Protein AF-A0A6N6P1T4-F1 (afdb_monomer)

Mean predicted aligned error: 9.86 Å

Secondary structure (DSSP, 8-stat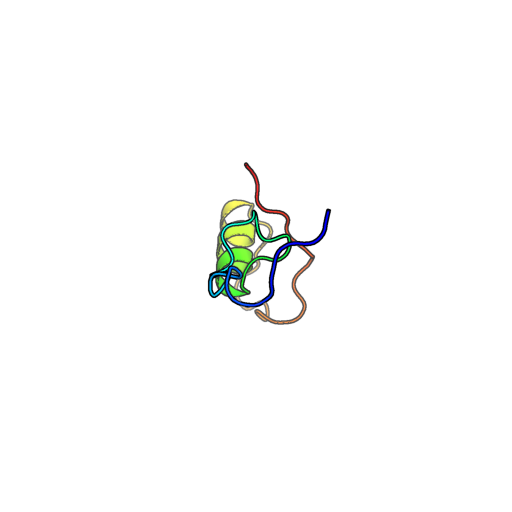e):
-PPPGG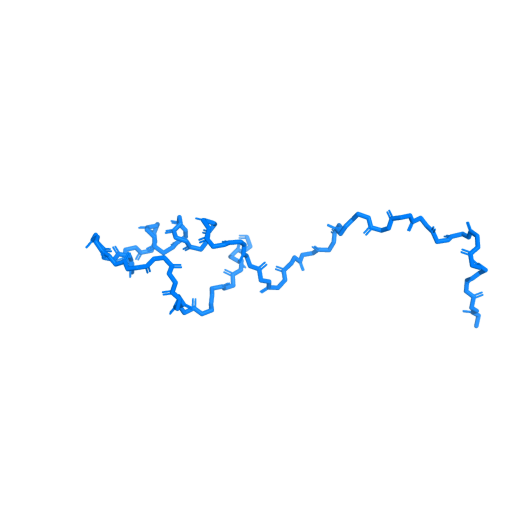G-------S--SS--HHHHHHHHHHTT---TT--SSS---PPPP-

Radius of gyration: 16.96 Å; Cα contacts (8 Å, |Δi|>4): 23; chains: 1; bounding box: 44×22×38 Å

pLDDT: mean 79.03, std 10.67, range [50.12, 90.75]

Sequence (51 aa):
MSKHNSLKSSTTVGGKRSVLKRFERVKLLKERGEWTAGRSPVGLPKTKHEA

Solvent-accessible surface area (backbone atoms only — not comparable to full-atom values): 3719 Å² total; per-residue (Å²): 142,82,82,60,80,88,76,61,68,85,76,71,82,82,64,90,66,83,68,66,56,66,68,58,47,52,52,52,30,48,77,70,67,74,50,61,90,90,60,70,84,67,90,70,78,92,58,72,84,81,132

Structure (mmCIF, N/CA/C/O backbone):
data_AF-A0A6N6P1T4-F1
#
_entry.id   AF-A0A6N6P1T4-F1
#
loop_
_atom_site.group_PDB
_atom_site.id
_atom_site.type_symbol
_atom_site.label_atom_id
_atom_site.label_alt_id
_atom_site.label_comp_id
_atom_site.label_asym_id
_atom_site.label_entity_id
_atom_site.label_seq_id
_atom_site.pdbx_PDB_ins_code
_atom_site.Cartn_x
_atom_site.Cartn_y
_atom_site.Cartn_z
_atom_site.occupancy
_atom_site.B_iso_or_equiv
_atom_site.auth_seq_id
_atom_site.auth_comp_id
_atom_site.auth_asym_id
_atom_site.auth_atom_id
_atom_site.pdbx_PDB_model_n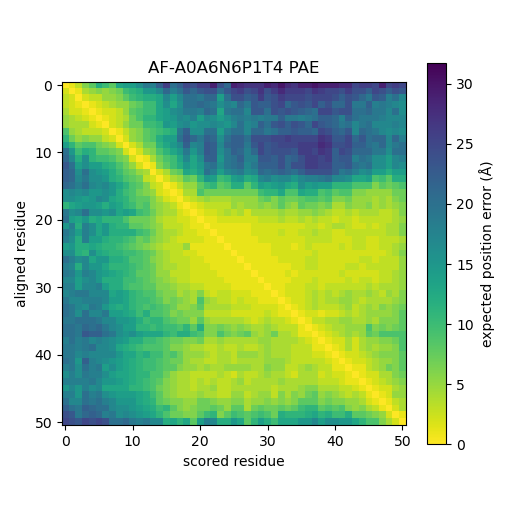um
ATOM 1 N N . MET A 1 1 ? 25.459 0.240 -30.205 1.00 50.12 1 MET A N 1
ATOM 2 C CA . MET A 1 1 ? 26.412 0.580 -29.123 1.00 50.12 1 MET A CA 1
ATOM 3 C C . MET A 1 1 ? 25.989 -0.158 -27.861 1.00 50.12 1 MET A C 1
ATOM 5 O O . MET A 1 1 ? 24.972 0.196 -27.284 1.00 50.12 1 MET A O 1
ATOM 9 N N . SER A 1 2 ? 26.690 -1.230 -27.487 1.00 72.06 2 SER A N 1
ATOM 10 C CA . SER A 1 2 ? 26.369 -2.039 -26.300 1.00 72.06 2 SER A CA 1
ATOM 11 C C . SER A 1 2 ? 27.339 -1.707 -25.167 1.00 72.06 2 SER A C 1
ATOM 13 O O . SER A 1 2 ? 28.530 -1.523 -25.413 1.00 72.06 2 SER A O 1
ATOM 15 N N . LYS A 1 3 ? 26.840 -1.596 -23.932 1.00 78.50 3 LYS A N 1
ATOM 16 C CA . LYS A 1 3 ? 27.651 -1.247 -22.757 1.00 78.50 3 LYS A CA 1
ATOM 17 C C . LYS A 1 3 ? 28.423 -2.482 -22.273 1.00 78.50 3 LYS A C 1
ATOM 19 O O . LYS A 1 3 ? 27.823 -3.532 -22.044 1.00 78.50 3 LYS A 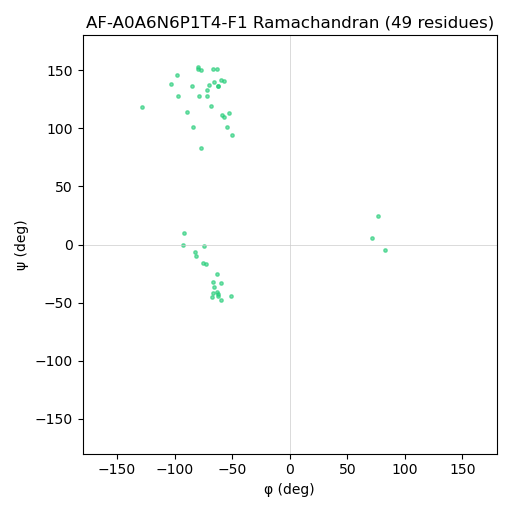O 1
ATOM 24 N N . HIS A 1 4 ? 29.742 -2.350 -22.114 1.00 82.12 4 HIS A N 1
ATOM 25 C CA . HIS A 1 4 ? 30.629 -3.422 -21.649 1.00 82.12 4 HIS A CA 1
ATOM 26 C C . HIS A 1 4 ? 30.191 -3.961 -20.276 1.00 82.12 4 HIS A C 1
ATOM 28 O O . HIS A 1 4 ? 29.761 -3.199 -19.408 1.00 82.12 4 HIS A O 1
ATOM 34 N N . ASN A 1 5 ? 30.286 -5.278 -20.077 1.00 68.44 5 ASN A N 1
ATOM 35 C CA . ASN A 1 5 ? 29.637 -5.987 -18.967 1.00 68.44 5 ASN A CA 1
ATOM 36 C C . ASN A 1 5 ? 30.144 -5.555 -17.575 1.00 68.44 5 ASN A C 1
ATOM 38 O O . ASN A 1 5 ? 29.398 -5.629 -16.605 1.00 68.44 5 ASN A O 1
ATOM 42 N N . SER A 1 6 ? 31.377 -5.044 -17.491 1.00 75.69 6 SER A N 1
ATOM 43 C CA . SER A 1 6 ? 31.982 -4.508 -16.261 1.00 75.69 6 SER A CA 1
ATOM 44 C C . SER A 1 6 ? 31.467 -3.122 -15.852 1.00 75.69 6 SER A C 1
ATOM 46 O O . SER A 1 6 ? 31.655 -2.712 -14.714 1.00 75.69 6 SER A O 1
ATOM 48 N N . LEU A 1 7 ? 30.807 -2.395 -16.761 1.00 71.25 7 LEU A N 1
ATOM 49 C CA . LEU A 1 7 ? 30.233 -1.065 -16.513 1.00 71.25 7 LEU A CA 1
ATOM 50 C C . LEU A 1 7 ? 28.763 -1.133 -16.061 1.00 71.25 7 LEU A C 1
ATOM 52 O O . LEU A 1 7 ? 28.064 -0.113 -16.042 1.00 71.25 7 LEU A O 1
ATOM 56 N N . LYS A 1 8 ? 28.262 -2.333 -15.751 1.00 68.19 8 LYS A N 1
ATOM 57 C CA . LYS A 1 8 ? 26.945 -2.538 -15.149 1.00 68.19 8 LYS A CA 1
ATOM 58 C C . LYS A 1 8 ? 27.091 -2.357 -13.639 1.00 68.19 8 LYS A C 1
ATOM 60 O O . LYS A 1 8 ? 27.563 -3.255 -12.951 1.00 68.19 8 LYS A O 1
ATOM 65 N N . SER A 1 9 ? 26.701 -1.193 -13.123 1.00 67.44 9 SER A N 1
ATOM 66 C CA . SER A 1 9 ? 26.503 -1.025 -11.683 1.00 67.44 9 SER A CA 1
ATOM 67 C C . SER A 1 9 ? 25.432 -2.014 -11.212 1.00 67.44 9 SER A C 1
ATOM 69 O O . SER A 1 9 ? 24.452 -2.250 -11.930 1.00 67.44 9 SER A O 1
ATOM 71 N N . SER A 1 10 ? 25.606 -2.606 -10.025 1.00 66.00 10 SER A N 1
ATOM 72 C CA . SER A 1 10 ? 24.551 -3.370 -9.354 1.00 66.00 10 SER A CA 1
ATOM 73 C C . SER A 1 10 ? 23.335 -2.453 -9.251 1.00 66.00 10 SER A C 1
ATOM 75 O O . SER A 1 10 ? 23.315 -1.487 -8.496 1.00 66.00 10 SER A O 1
ATOM 77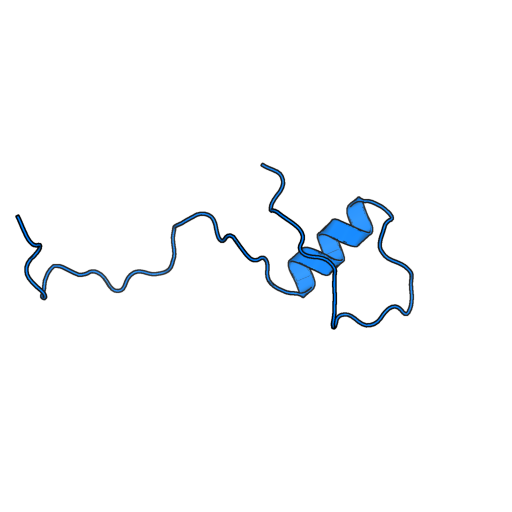 N N . THR A 1 11 ? 22.365 -2.648 -10.142 1.00 61.97 11 THR A N 1
ATOM 78 C CA . THR A 1 11 ? 21.290 -1.677 -10.337 1.00 61.97 11 THR A CA 1
ATOM 79 C C . THR A 1 11 ? 20.307 -1.844 -9.188 1.00 61.97 11 THR A C 1
ATOM 81 O O . THR A 1 11 ? 19.315 -2.561 -9.292 1.00 61.97 11 THR A O 1
ATOM 84 N N . THR A 1 12 ? 20.606 -1.212 -8.055 1.00 61.75 12 THR A N 1
ATOM 85 C CA . THR A 1 12 ? 19.646 -0.983 -6.982 1.00 61.75 12 THR A CA 1
ATOM 86 C C . THR A 1 12 ? 18.518 -0.176 -7.608 1.00 61.75 12 THR A C 1
ATOM 88 O O . THR A 1 12 ? 18.727 0.938 -8.078 1.00 61.75 12 THR A O 1
ATOM 91 N N . VAL A 1 13 ? 17.355 -0.808 -7.736 1.00 61.09 13 VAL A N 1
ATOM 92 C CA . VAL A 1 13 ? 16.184 -0.355 -8.496 1.00 61.09 13 VAL A CA 1
ATOM 93 C C . VAL A 1 13 ? 15.814 1.097 -8.146 1.00 61.09 13 VAL A C 1
ATOM 95 O O . VAL A 1 13 ? 15.086 1.340 -7.190 1.00 61.09 13 VAL A O 1
ATOM 98 N N . GLY A 1 14 ? 16.319 2.059 -8.924 1.00 60.69 14 GLY A N 1
ATOM 99 C CA . GLY A 1 14 ? 16.039 3.496 -8.788 1.00 60.69 14 GLY A CA 1
ATOM 100 C C . GLY A 1 14 ? 14.877 3.994 -9.657 1.00 60.69 14 GLY A C 1
ATOM 101 O O . GLY A 1 14 ? 14.548 5.175 -9.636 1.00 60.69 14 GLY A O 1
ATOM 102 N N . GLY A 1 15 ? 14.253 3.112 -10.445 1.00 68.31 15 GLY A N 1
ATOM 103 C CA . GLY A 1 15 ? 13.082 3.448 -11.257 1.00 68.31 15 GLY A CA 1
ATOM 104 C C . GLY A 1 15 ? 11.787 3.460 -10.441 1.00 68.31 15 GLY A C 1
ATOM 105 O O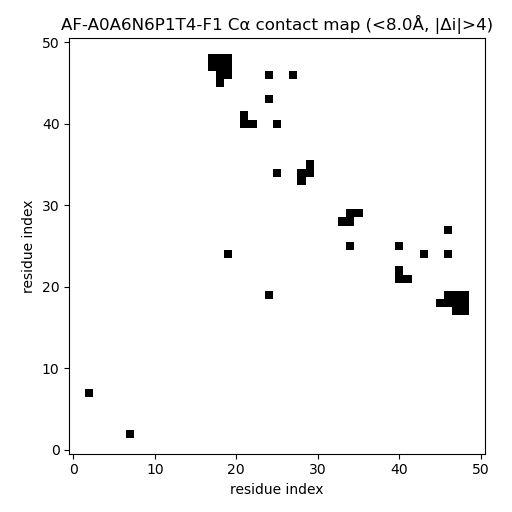 . GLY A 1 15 ? 11.646 2.700 -9.478 1.00 68.31 15 GLY A O 1
ATOM 106 N N . LYS A 1 16 ? 10.804 4.278 -10.858 1.00 66.25 16 LYS A N 1
ATOM 107 C CA . LYS A 1 16 ? 9.431 4.217 -10.325 1.00 66.25 16 LYS A CA 1
ATOM 108 C C . LYS A 1 16 ? 8.922 2.777 -10.444 1.00 66.25 16 LYS A C 1
ATOM 110 O O . LYS A 1 16 ? 8.756 2.254 -11.545 1.00 66.25 16 LYS A O 1
ATOM 115 N N . ARG A 1 17 ? 8.703 2.117 -9.304 1.00 74.44 17 ARG A N 1
ATOM 116 C CA . ARG A 1 17 ? 8.208 0.737 -9.267 1.00 74.44 17 ARG A CA 1
ATOM 117 C C . ARG A 1 17 ? 6.737 0.733 -9.678 1.00 74.44 17 ARG A C 1
ATOM 119 O O . ARG A 1 17 ? 5.928 1.449 -9.101 1.00 74.44 17 ARG A O 1
ATOM 126 N N . SER A 1 18 ? 6.384 -0.107 -10.647 1.00 72.38 18 SER A N 1
ATOM 127 C CA . SER A 1 18 ? 4.995 -0.281 -11.101 1.00 72.38 18 SER A CA 1
ATOM 128 C C . SER A 1 18 ? 4.120 -1.041 -10.096 1.00 72.38 18 SER A C 1
ATOM 130 O O . SER A 1 18 ? 2.893 -1.012 -10.197 1.00 72.38 18 SER A O 1
ATOM 132 N N . VAL A 1 19 ? 4.746 -1.730 -9.136 1.00 76.75 19 VAL A N 1
ATOM 133 C CA . VAL A 1 19 ? 4.084 -2.522 -8.098 1.00 76.75 19 VAL A CA 1
ATOM 134 C C . VAL A 1 19 ? 4.609 -2.107 -6.726 1.00 76.75 19 VAL A C 1
ATOM 136 O O . VAL A 1 19 ? 5.796 -2.247 -6.420 1.00 76.75 19 VAL A O 1
ATOM 139 N N . LEU A 1 20 ? 3.696 -1.610 -5.895 1.00 84.38 20 LEU A N 1
ATOM 140 C CA . LEU A 1 20 ? 3.960 -1.280 -4.499 1.00 84.38 20 LEU A CA 1
ATOM 141 C C . LEU A 1 20 ? 4.006 -2.544 -3.633 1.00 84.38 20 LEU A C 1
ATOM 143 O O . LEU A 1 20 ? 3.315 -3.535 -3.901 1.00 84.38 20 LEU A O 1
ATOM 147 N N . LYS A 1 21 ? 4.798 -2.504 -2.559 1.00 87.62 21 LYS A N 1
ATOM 148 C CA . LYS A 1 21 ? 4.811 -3.557 -1.541 1.00 87.62 21 LYS A CA 1
ATOM 149 C C . LYS A 1 21 ? 3.443 -3.614 -0.864 1.00 87.62 21 LYS A C 1
ATOM 151 O O . LYS A 1 21 ? 2.741 -2.618 -0.739 1.00 87.62 21 LYS A O 1
ATOM 156 N N . ARG A 1 22 ? 3.060 -4.795 -0.382 1.00 89.81 22 ARG A N 1
ATOM 157 C CA . ARG A 1 22 ? 1.735 -5.046 0.210 1.00 89.81 22 ARG A CA 1
ATOM 158 C C . ARG A 1 22 ? 1.348 -4.031 1.292 1.00 89.81 22 ARG A C 1
ATOM 160 O O . ARG A 1 22 ? 0.234 -3.527 1.261 1.00 89.81 22 ARG A O 1
ATOM 167 N N . PHE A 1 23 ? 2.263 -3.698 2.202 1.00 88.50 23 PHE A N 1
ATOM 168 C CA . PHE A 1 23 ? 1.999 -2.724 3.267 1.00 88.50 23 PHE A CA 1
ATOM 169 C C . PHE A 1 23 ? 1.773 -1.302 2.729 1.00 88.50 23 PHE A C 1
ATOM 171 O O . PHE A 1 23 ? 0.898 -0.601 3.227 1.00 88.50 23 PHE A O 1
ATOM 178 N N . GLU A 1 24 ? 2.495 -0.903 1.677 1.00 89.69 24 GLU A N 1
ATOM 179 C CA . GLU A 1 24 ? 2.313 0.388 0.996 1.00 89.69 24 GLU A CA 1
ATOM 180 C C . GLU A 1 24 ? 0.905 0.452 0.386 1.00 89.69 24 GLU A C 1
ATOM 182 O O . GLU A 1 24 ? 0.207 1.451 0.518 1.00 89.69 24 GLU A O 1
ATOM 187 N N . ARG A 1 25 ? 0.441 -0.658 -0.203 1.00 90.19 25 ARG A N 1
ATOM 188 C CA . ARG A 1 25 ? -0.908 -0.773 -0.779 1.00 90.19 25 ARG A CA 1
ATOM 189 C C . ARG A 1 25 ? -2.002 -0.711 0.279 1.00 90.19 25 ARG A C 1
ATOM 191 O O . ARG A 1 25 ? -3.004 -0.049 0.059 1.00 90.19 25 ARG A O 1
ATOM 198 N N . VAL A 1 26 ? -1.815 -1.373 1.422 1.00 90.31 26 VAL A N 1
ATOM 199 C CA . VAL A 1 26 ? -2.761 -1.292 2.548 1.00 90.31 26 VAL A CA 1
ATOM 200 C C . VAL A 1 26 ? -2.849 0.141 3.068 1.00 90.31 26 VAL A C 1
ATOM 202 O O . VAL A 1 26 ? -3.952 0.626 3.290 1.00 90.31 26 VAL A O 1
ATOM 205 N N . LYS A 1 27 ? -1.712 0.830 3.236 1.00 90.75 27 LYS A N 1
ATOM 206 C CA . LYS A 1 27 ? -1.687 2.233 3.672 1.00 90.75 27 LYS A CA 1
ATOM 207 C C . LYS A 1 27 ? -2.446 3.132 2.691 1.00 90.75 27 LYS A C 1
ATOM 209 O O . LYS A 1 27 ? -3.334 3.862 3.105 1.00 90.75 27 LYS A O 1
ATOM 214 N N . LEU A 1 28 ? -2.172 2.982 1.400 1.00 90.31 28 LEU A N 1
ATOM 215 C CA . LEU A 1 28 ? -2.826 3.733 0.332 1.00 90.31 28 LEU A CA 1
ATOM 216 C C . LEU A 1 28 ? -4.342 3.453 0.267 1.00 90.31 28 LEU A C 1
ATOM 218 O O . LEU A 1 28 ? -5.136 4.377 0.139 1.00 90.31 28 LEU A O 1
ATOM 222 N N . LEU A 1 29 ? -4.777 2.196 0.411 1.00 90.12 29 LEU A N 1
ATOM 223 C CA . LEU A 1 29 ? -6.208 1.857 0.460 1.00 90.12 29 LEU A CA 1
ATOM 224 C C . LEU A 1 29 ? -6.898 2.420 1.712 1.00 90.12 29 LEU A C 1
ATOM 226 O O . LEU A 1 29 ? -8.073 2.771 1.647 1.00 90.12 29 LEU A O 1
ATOM 230 N N . LYS A 1 30 ? -6.185 2.518 2.844 1.00 90.00 30 LYS A N 1
ATOM 231 C CA . LYS A 1 30 ? -6.690 3.171 4.062 1.00 90.00 30 LYS A CA 1
ATOM 232 C C . LYS A 1 30 ? -6.864 4.671 3.861 1.00 90.00 30 LYS A C 1
ATOM 234 O O . LYS A 1 30 ? -7.908 5.192 4.223 1.00 90.00 30 LYS A O 1
ATOM 239 N N . GLU A 1 31 ? -5.885 5.333 3.248 1.00 90.00 31 GLU A N 1
ATOM 240 C CA . GLU A 1 31 ? -5.965 6.760 2.906 1.00 90.00 31 GLU A CA 1
ATOM 241 C C . GLU A 1 31 ? -7.141 7.059 1.959 1.00 90.00 31 GLU A C 1
ATOM 243 O O . GLU A 1 31 ? -7.780 8.096 2.090 1.00 90.00 31 GLU A O 1
ATOM 248 N N . ARG A 1 32 ? -7.486 6.127 1.059 1.00 89.50 32 ARG A N 1
ATOM 249 C CA . ARG A 1 32 ? -8.649 6.236 0.156 1.00 89.50 32 ARG A CA 1
ATOM 250 C C . ARG A 1 32 ? -9.995 5.859 0.780 1.00 89.50 32 ARG A C 1
ATOM 252 O O . ARG A 1 32 ? -11.020 6.023 0.130 1.00 89.50 32 ARG A O 1
ATOM 259 N N . GLY A 1 33 ? -10.013 5.280 1.980 1.00 89.50 33 GLY A N 1
ATOM 260 C CA . GLY A 1 33 ? -11.234 4.723 2.576 1.00 89.50 33 GLY A CA 1
ATOM 261 C C . GLY A 1 33 ? -11.742 3.424 1.924 1.00 89.50 33 GLY A C 1
ATOM 262 O O . GLY A 1 33 ? -12.784 2.910 2.313 1.00 89.50 33 GLY A O 1
ATOM 263 N N . GLU A 1 34 ? -11.003 2.842 0.975 1.00 88.25 34 GLU A N 1
ATOM 264 C CA . GLU A 1 34 ? -11.333 1.562 0.317 1.00 88.25 34 GLU A CA 1
ATOM 265 C C . GLU A 1 34 ? -10.891 0.335 1.142 1.00 88.25 34 GLU A C 1
ATOM 267 O O . GLU A 1 34 ? -11.133 -0.825 0.782 1.00 88.25 34 GLU A O 1
ATOM 272 N N . TRP A 1 35 ? -10.172 0.571 2.241 1.00 88.62 35 TRP A N 1
ATOM 273 C CA . TRP A 1 35 ? -9.725 -0.470 3.154 1.00 88.62 35 TRP A CA 1
ATOM 274 C C . TRP A 1 35 ? -10.751 -0.736 4.253 1.00 88.62 35 TRP A C 1
ATOM 276 O O . TRP A 1 35 ? -10.939 0.077 5.156 1.00 88.62 35 TRP A O 1
ATOM 286 N N . THR A 1 36 ? -11.333 -1.932 4.246 1.00 87.88 36 THR A N 1
ATOM 287 C CA . THR A 1 36 ? -12.189 -2.407 5.335 1.00 87.88 36 THR A CA 1
ATOM 288 C C . THR A 1 36 ? -11.366 -3.043 6.458 1.00 87.88 36 THR A C 1
ATOM 290 O O . THR A 1 36 ? -10.426 -3.811 6.226 1.00 87.88 36 THR A O 1
ATOM 293 N N . ALA A 1 37 ? -11.701 -2.718 7.710 1.00 83.31 37 ALA A N 1
ATOM 294 C CA . ALA A 1 37 ? -11.073 -3.329 8.879 1.00 83.31 37 ALA A CA 1
ATOM 295 C C . ALA A 1 37 ? -11.343 -4.847 8.903 1.00 83.31 37 ALA A C 1
ATOM 297 O O . ALA A 1 37 ? -12.449 -5.289 8.611 1.00 83.31 37 ALA A O 1
ATOM 298 N N . GLY A 1 38 ? -10.318 -5.650 9.199 1.00 85.31 38 GLY A N 1
ATOM 299 C CA . GLY A 1 38 ? -10.404 -7.118 9.158 1.00 85.31 38 GLY A CA 1
ATOM 300 C C . GLY A 1 38 ? -10.222 -7.746 7.768 1.00 85.31 38 GLY A C 1
ATOM 301 O O . GLY A 1 38 ? -10.137 -8.968 7.662 1.00 85.31 38 GLY A O 1
ATOM 302 N N . ARG A 1 39 ? -10.093 -6.948 6.698 1.00 86.88 39 ARG A N 1
ATOM 303 C CA . ARG A 1 39 ? -9.797 -7.465 5.355 1.00 86.88 39 ARG A CA 1
ATOM 304 C C . ARG A 1 39 ? -8.404 -8.091 5.291 1.00 86.88 39 ARG A C 1
ATOM 306 O O . ARG A 1 39 ? -7.434 -7.552 5.824 1.00 86.88 39 ARG A O 1
ATOM 313 N N . SER A 1 40 ? -8.293 -9.211 4.576 1.00 86.62 40 SER A N 1
ATOM 314 C CA . SER A 1 40 ? -7.003 -9.862 4.339 1.00 86.62 40 SER A CA 1
ATOM 315 C C . SER A 1 40 ? -6.053 -8.944 3.552 1.00 86.62 40 SER A C 1
ATOM 31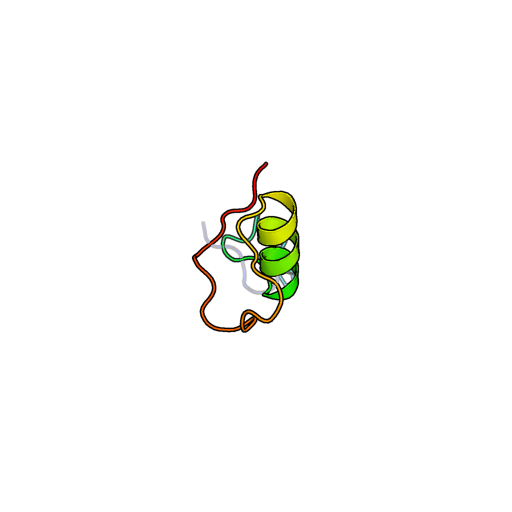7 O O . SER A 1 40 ? -6.461 -8.342 2.557 1.00 86.62 40 SER A O 1
ATOM 319 N N . PRO A 1 41 ? -4.766 -8.854 3.934 1.00 84.12 41 PRO A N 1
ATOM 320 C CA . PRO A 1 41 ? -3.759 -8.107 3.182 1.00 84.12 41 PRO A CA 1
ATOM 321 C C . PRO A 1 41 ? -3.320 -8.830 1.891 1.00 84.12 41 PRO A C 1
ATOM 323 O O . PRO A 1 41 ? -2.478 -8.319 1.149 1.00 84.12 41 PRO A O 1
ATOM 326 N N . VAL A 1 42 ? -3.861 -10.018 1.607 1.00 86.56 42 VAL A N 1
ATOM 327 C CA . VAL A 1 42 ? -3.611 -10.808 0.392 1.00 86.56 42 VAL A CA 1
ATOM 328 C C . VAL A 1 42 ? -4.739 -10.569 -0.624 1.00 86.56 42 VAL A C 1
ATOM 330 O O . VAL A 1 42 ? -5.882 -10.352 -0.241 1.00 86.56 42 VAL A O 1
ATOM 333 N N . GLY A 1 43 ? -4.427 -10.579 -1.927 1.00 84.31 43 GLY A N 1
ATOM 334 C CA . GLY A 1 43 ? -5.441 -10.412 -2.986 1.00 84.31 43 GLY A CA 1
ATOM 335 C C . GLY A 1 43 ? -5.936 -8.974 -3.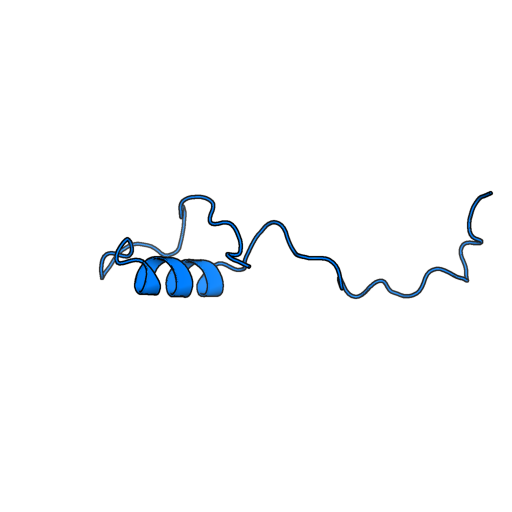194 1.00 84.31 43 GLY A C 1
ATOM 336 O O . GLY A 1 43 ? -7.047 -8.756 -3.666 1.00 84.31 43 GLY A O 1
ATOM 337 N N . LEU A 1 44 ? -5.134 -7.971 -2.831 1.00 86.12 44 LEU A N 1
ATOM 338 C CA . LEU A 1 44 ? -5.520 -6.565 -2.981 1.00 86.12 44 LEU A CA 1
ATOM 339 C C . LEU A 1 44 ? -5.643 -6.151 -4.463 1.00 86.12 44 LEU A C 1
ATOM 341 O O . LEU A 1 44 ? -4.885 -6.667 -5.296 1.00 86.12 44 LEU A O 1
ATOM 345 N N . PRO A 1 45 ? -6.508 -5.173 -4.800 1.00 83.56 45 PRO A N 1
ATOM 346 C CA . PRO A 1 45 ? -6.643 -4.626 -6.154 1.00 83.56 45 PRO A CA 1
ATOM 347 C C . PRO A 1 45 ? -5.410 -3.808 -6.534 1.00 83.56 45 PRO A C 1
ATOM 349 O O . PRO A 1 45 ? -4.875 -3.085 -5.693 1.00 83.56 45 PRO A O 1
ATOM 352 N N . LYS A 1 46 ? -4.897 -3.954 -7.761 1.00 82.12 46 LYS A N 1
ATOM 353 C CA . LYS A 1 46 ? -3.637 -3.322 -8.194 1.00 82.12 46 LYS A CA 1
ATOM 354 C C . LYS A 1 46 ? -3.707 -1.799 -8.025 1.00 82.12 46 LYS A C 1
ATOM 356 O O . LYS A 1 46 ? -4.385 -1.120 -8.784 1.00 82.12 46 LYS A O 1
ATOM 361 N N . THR A 1 47 ? -2.962 -1.273 -7.059 1.00 85.19 47 THR A N 1
ATOM 362 C CA . THR A 1 47 ? -2.877 0.164 -6.784 1.00 85.19 47 THR A CA 1
ATOM 363 C C . THR A 1 47 ? -1.638 0.731 -7.464 1.0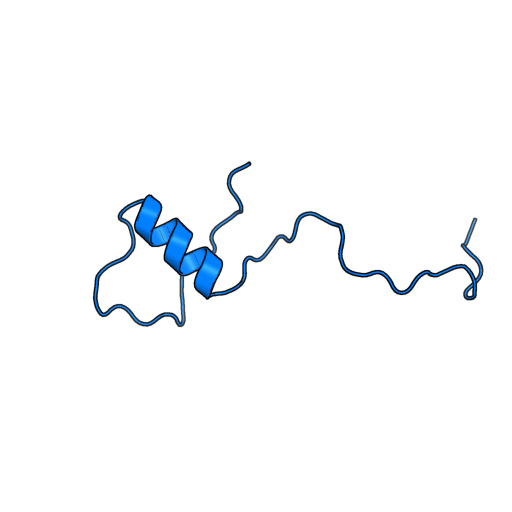0 85.19 47 THR A C 1
ATOM 365 O O . THR A 1 47 ? -0.534 0.196 -7.311 1.00 85.19 47 THR A O 1
ATOM 368 N N . LYS A 1 48 ? -1.826 1.795 -8.247 1.00 77.62 48 LYS A N 1
ATOM 369 C CA . LYS A 1 48 ? -0.724 2.583 -8.807 1.00 77.62 48 LYS A CA 1
ATOM 370 C C . LYS A 1 48 ? -0.200 3.540 -7.733 1.00 77.62 48 LYS A C 1
ATOM 372 O O . LYS A 1 48 ? -0.937 3.903 -6.822 1.00 77.62 48 LYS A O 1
ATOM 377 N N . HIS A 1 49 ? 1.074 3.908 -7.833 1.00 71.81 49 HIS A N 1
ATOM 378 C CA . HIS A 1 49 ? 1.616 5.015 -7.050 1.00 71.81 49 HIS A CA 1
ATOM 379 C C . HIS A 1 49 ? 0.969 6.305 -7.573 1.00 71.81 49 HIS A C 1
ATOM 381 O O . HIS A 1 49 ? 1.113 6.605 -8.758 1.00 71.81 49 HIS A O 1
ATOM 387 N N . GLU A 1 50 ? 0.239 7.021 -6.721 1.00 68.38 50 GLU A N 1
ATOM 388 C CA . GLU A 1 50 ? -0.201 8.394 -7.012 1.00 68.38 50 GLU A CA 1
ATOM 389 C C . GLU A 1 50 ? 1.035 9.293 -6.930 1.00 68.38 50 GLU A C 1
ATOM 391 O O . GLU A 1 50 ? 1.865 9.087 -6.045 1.00 68.38 50 GLU A O 1
ATOM 396 N N . ALA A 1 51 ? 1.242 10.165 -7.916 1.00 60.00 51 ALA A N 1
ATOM 397 C CA . ALA A 1 51 ? 2.457 10.976 -8.023 1.00 60.00 51 ALA A CA 1
ATOM 398 C C . ALA A 1 51 ? 2.580 11.993 -6.884 1.00 60.00 51 ALA A C 1
ATOM 400 O O . ALA A 1 51 ? 1.542 12.583 -6.520 1.00 60.00 51 ALA A O 1
#

Foldseek 3Di:
DDDDPVPDDPCPPPDQDQADDLVVLLVVCVVVVVDDPPDDSPPDDGDGDDD